Protein AF-A0A849YB50-F1 (afdb_monomer_lite)

Secondary structure (DSSP, 8-state):
--S-HHHHHHHHHHHHHHH--HHHHHHHHHHHTT----SSSTTHHHHHHHHHHHHHHHHH-HHHHHTT---HHHHHHHHHHHH-HHHHHHHHHHHHHHHHSSTTSSHHHHHHHHHHHHTT--PPPHHHHIIIIIIIIIHHHHHHHHHHHTTT-

pLDDT: mean 87.67, std 9.57, range [41.81, 96.5]

Sequence (153 aa):
MLDNAPTYLSFLSAQFGLFVTPKIVEGVRHLAAGGAFALTGPDAGHAAEILRTWRGIQIWHPDALGRGEVSLGIIQVCHLLKNHPTYVAGISIAAVFFGASTYIGNGPNFMVRSIAQQWGVRMPGFLGYIFRFSLPFLLPLFLAVWWIFFRTE

Radius of gyration: 21.29 Å; chains: 1; bounding box: 54×38×55 Å

Structure (mmCIF, N/CA/C/O backbone):
data_AF-A0A849YB50-F1
#
_entry.id   AF-A0A849YB50-F1
#
loop_
_atom_site.group_PDB
_atom_site.id
_atom_site.type_symbol
_atom_site.label_atom_id
_atom_site.label_alt_id
_atom_site.label_comp_id
_atom_site.label_asym_id
_atom_site.label_entity_id
_atom_site.label_seq_id
_atom_site.pdbx_PDB_ins_code
_atom_site.Cartn_x
_atom_site.Cartn_y
_atom_site.Cartn_z
_atom_site.occupancy
_atom_site.B_iso_or_equiv
_atom_site.auth_seq_id
_atom_site.auth_comp_id
_atom_site.auth_asym_id
_atom_site.auth_atom_id
_atom_site.pdbx_PDB_model_num
ATOM 1 N N . MET A 1 1 ? -16.830 5.292 0.273 1.00 41.81 1 MET A N 1
ATOM 2 C CA . MET A 1 1 ? -15.409 4.938 0.079 1.00 41.81 1 MET A CA 1
ATOM 3 C C . MET A 1 1 ? -14.818 4.651 1.450 1.00 41.81 1 MET A C 1
ATOM 5 O O . MET A 1 1 ? -14.972 5.481 2.335 1.00 41.81 1 MET A O 1
ATOM 9 N N . LEU A 1 2 ? -14.268 3.453 1.663 1.00 48.56 2 LEU A N 1
ATOM 10 C CA . LEU A 1 2 ? -13.539 3.091 2.886 1.00 48.56 2 LEU A CA 1
ATOM 11 C C . LEU A 1 2 ? -12.271 3.951 2.942 1.00 48.56 2 LEU A C 1
ATOM 13 O O . LEU A 1 2 ? -11.363 3.747 2.141 1.00 48.56 2 LEU A O 1
ATOM 17 N N . ASP A 1 3 ? -12.234 4.954 3.813 1.00 64.50 3 ASP A N 1
ATOM 18 C CA . ASP A 1 3 ? -11.163 5.957 3.830 1.00 64.50 3 ASP A CA 1
ATOM 19 C C . ASP A 1 3 ? -9.916 5.460 4.585 1.00 64.50 3 ASP A C 1
ATOM 21 O O . ASP A 1 3 ? -9.497 6.027 5.589 1.00 64.50 3 ASP A O 1
ATOM 25 N N . ASN A 1 4 ? -9.356 4.340 4.119 1.00 69.38 4 ASN A N 1
ATOM 26 C CA . ASN A 1 4 ? -8.047 3.822 4.540 1.00 69.38 4 ASN A CA 1
ATOM 27 C C . ASN A 1 4 ? -6.948 4.237 3.533 1.00 69.38 4 ASN A C 1
ATOM 29 O O . ASN A 1 4 ? -5.784 3.847 3.658 1.00 69.38 4 ASN A O 1
ATOM 33 N N . ALA A 1 5 ? -7.326 5.004 2.501 1.00 72.69 5 ALA A N 1
ATOM 34 C CA . ALA A 1 5 ? -6.455 5.425 1.410 1.00 72.69 5 ALA A CA 1
ATOM 35 C C . ALA A 1 5 ? -5.215 6.205 1.884 1.00 72.69 5 ALA A C 1
ATOM 37 O O . ALA A 1 5 ? -4.135 5.921 1.363 1.00 72.69 5 ALA A O 1
ATOM 38 N N . PRO A 1 6 ? -5.287 7.107 2.887 1.00 79.88 6 PRO A N 1
ATOM 39 C CA . PRO A 1 6 ? -4.103 7.837 3.339 1.00 79.88 6 PRO A CA 1
ATOM 40 C C . PRO A 1 6 ? -3.001 6.914 3.872 1.00 79.88 6 PRO A C 1
ATOM 42 O O . PRO A 1 6 ? -1.830 7.070 3.521 1.00 79.88 6 PRO A O 1
ATOM 45 N N . THR A 1 7 ? -3.364 5.908 4.672 1.00 81.25 7 THR A N 1
ATOM 46 C CA . THR A 1 7 ? -2.416 4.923 5.210 1.00 81.25 7 THR A CA 1
ATOM 47 C C . THR A 1 7 ? -1.818 4.066 4.099 1.00 81.25 7 THR A C 1
ATOM 49 O O . THR A 1 7 ? -0.599 3.916 4.035 1.00 81.25 7 THR A O 1
ATOM 52 N N . TYR A 1 8 ? -2.656 3.559 3.189 1.00 87.62 8 TYR A N 1
ATOM 53 C CA . TYR A 1 8 ? -2.203 2.773 2.041 1.00 87.62 8 TYR A CA 1
ATOM 54 C C . TYR A 1 8 ? -1.198 3.551 1.179 1.00 87.62 8 TYR A C 1
ATOM 56 O O . TYR A 1 8 ? -0.104 3.062 0.908 1.00 87.62 8 TYR A O 1
ATOM 64 N N . LEU A 1 9 ? -1.538 4.788 0.802 1.00 89.19 9 LEU A N 1
ATOM 65 C CA . LEU A 1 9 ? -0.698 5.638 -0.042 1.00 89.19 9 LEU A CA 1
ATOM 66 C C . LEU A 1 9 ? 0.612 6.031 0.645 1.00 89.19 9 LEU A C 1
ATOM 68 O O . LEU A 1 9 ? 1.641 6.111 -0.022 1.00 89.19 9 LEU A O 1
ATOM 72 N N . SER A 1 10 ? 0.599 6.226 1.966 1.00 88.81 10 SER A N 1
ATOM 73 C CA . SER A 1 10 ? 1.809 6.555 2.730 1.00 88.81 10 SER A CA 1
ATOM 74 C C . SER A 1 10 ? 2.819 5.407 2.690 1.00 88.81 10 SER A C 1
ATOM 76 O O . SER A 1 10 ? 3.987 5.614 2.364 1.00 88.81 10 SER A O 1
ATOM 78 N N . PHE A 1 11 ? 2.366 4.178 2.955 1.00 90.81 11 PHE A N 1
ATOM 79 C CA . PHE A 1 11 ? 3.234 3.004 2.879 1.00 90.81 11 PHE A CA 1
ATOM 80 C C . PHE A 1 11 ? 3.632 2.666 1.442 1.00 90.81 11 PHE A C 1
ATOM 82 O O . PHE A 1 11 ? 4.781 2.305 1.205 1.00 90.81 11 PHE A O 1
ATOM 89 N N . LEU A 1 12 ? 2.728 2.827 0.474 1.00 93.50 12 LEU A N 1
ATOM 90 C CA . LEU A 1 12 ? 3.044 2.628 -0.938 1.00 93.50 12 LEU A CA 1
ATOM 91 C C . LEU A 1 12 ? 4.124 3.611 -1.419 1.00 93.50 12 LEU A C 1
ATOM 93 O O . LEU A 1 12 ? 5.077 3.199 -2.072 1.00 93.50 12 LEU A O 1
ATOM 97 N N . SER A 1 13 ? 4.023 4.887 -1.035 1.00 92.75 13 SER A N 1
ATOM 98 C CA . SER A 1 13 ? 5.036 5.910 -1.327 1.00 92.75 13 SER A CA 1
ATOM 99 C C . SER A 1 13 ? 6.395 5.565 -0.710 1.00 92.75 13 SER A C 1
ATOM 101 O O . SER A 1 13 ? 7.426 5.671 -1.375 1.00 92.75 13 SER A O 1
ATOM 103 N N . ALA A 1 14 ? 6.405 5.056 0.527 1.00 93.94 14 ALA A N 1
ATOM 104 C CA . ALA A 1 14 ? 7.629 4.570 1.158 1.00 93.94 14 ALA A CA 1
ATOM 105 C C . ALA A 1 14 ? 8.263 3.406 0.372 1.00 93.94 14 ALA A C 1
ATOM 107 O O . ALA A 1 14 ? 9.477 3.392 0.177 1.00 93.94 14 ALA A O 1
ATOM 108 N N . GLN A 1 15 ? 7.456 2.470 -0.145 1.00 94.00 15 GLN A N 1
ATOM 109 C CA . GLN A 1 15 ? 7.966 1.385 -0.993 1.00 94.00 15 GLN A CA 1
ATOM 110 C C . GLN A 1 15 ? 8.496 1.878 -2.336 1.00 94.00 15 GLN A C 1
ATOM 112 O O . GLN A 1 15 ? 9.495 1.351 -2.822 1.00 94.00 15 GLN A O 1
ATOM 117 N N . PHE A 1 16 ? 7.877 2.903 -2.928 1.00 95.00 16 PHE A N 1
ATOM 118 C CA . PHE A 1 16 ? 8.435 3.533 -4.122 1.00 95.00 16 PHE A CA 1
ATOM 119 C C . PHE A 1 16 ? 9.829 4.097 -3.848 1.00 95.00 16 PHE A C 1
ATOM 121 O O . PHE A 1 16 ? 10.735 3.850 -4.636 1.00 95.00 16 PHE A O 1
ATOM 128 N N . GLY A 1 17 ? 10.025 4.789 -2.722 1.00 92.44 17 GLY A N 1
ATOM 129 C CA . GLY A 1 17 ? 11.337 5.315 -2.339 1.00 92.44 17 GLY A CA 1
ATOM 130 C C . GLY A 1 17 ? 12.387 4.236 -2.052 1.00 92.44 17 GLY A C 1
ATOM 131 O O . GLY A 1 17 ? 13.571 4.474 -2.272 1.00 92.44 17 GLY A O 1
ATOM 132 N N . LEU A 1 18 ? 11.965 3.058 -1.582 1.00 93.06 18 LEU A N 1
ATOM 133 C CA . LEU A 1 18 ? 12.869 1.964 -1.226 1.00 93.06 18 LEU A CA 1
ATOM 134 C C . LEU A 1 18 ? 13.297 1.120 -2.433 1.00 93.06 18 LEU A C 1
ATOM 136 O O . LEU A 1 18 ? 14.468 0.769 -2.548 1.00 93.06 18 LEU A O 1
ATOM 140 N N . PHE A 1 19 ? 12.354 0.783 -3.315 1.00 93.31 19 PHE A N 1
ATOM 141 C CA . PHE A 1 19 ? 12.580 -0.198 -4.380 1.00 93.31 19 PHE A CA 1
ATOM 142 C C . PHE A 1 19 ? 12.695 0.419 -5.776 1.00 93.31 19 PHE A C 1
ATOM 144 O O . PHE A 1 19 ? 13.340 -0.153 -6.648 1.00 93.31 19 PHE A O 1
ATOM 151 N N . VAL A 1 20 ? 12.129 1.605 -6.015 1.00 93.69 20 VAL A N 1
ATOM 152 C CA . VAL A 1 20 ? 12.149 2.226 -7.346 1.00 93.69 20 VAL A CA 1
ATOM 153 C C . VAL A 1 20 ? 13.314 3.207 -7.447 1.00 93.69 20 VAL A C 1
ATOM 155 O O . VAL A 1 20 ? 13.175 4.410 -7.230 1.00 93.69 20 VAL A O 1
ATOM 158 N N . THR A 1 21 ? 14.488 2.684 -7.793 1.00 93.19 21 THR A N 1
ATOM 159 C CA . THR A 1 21 ? 15.701 3.496 -7.964 1.00 93.19 21 THR A CA 1
ATOM 160 C C . THR A 1 21 ? 15.669 4.307 -9.271 1.00 93.19 21 THR A C 1
ATOM 162 O O . THR A 1 21 ? 15.026 3.895 -10.244 1.00 93.19 21 THR A O 1
ATOM 165 N N . PRO A 1 22 ? 16.416 5.427 -9.366 1.00 92.12 22 PRO A N 1
ATOM 166 C CA . PRO A 1 22 ? 16.532 6.193 -10.610 1.00 92.12 22 PRO A CA 1
ATOM 167 C C . PRO A 1 22 ? 16.994 5.348 -11.805 1.00 92.12 22 PRO A C 1
ATOM 169 O O . PRO A 1 22 ? 16.482 5.523 -12.907 1.00 92.12 22 PRO A O 1
ATOM 172 N N . LYS A 1 23 ? 17.885 4.372 -11.570 1.00 90.56 23 LYS A N 1
ATOM 173 C CA . LYS A 1 2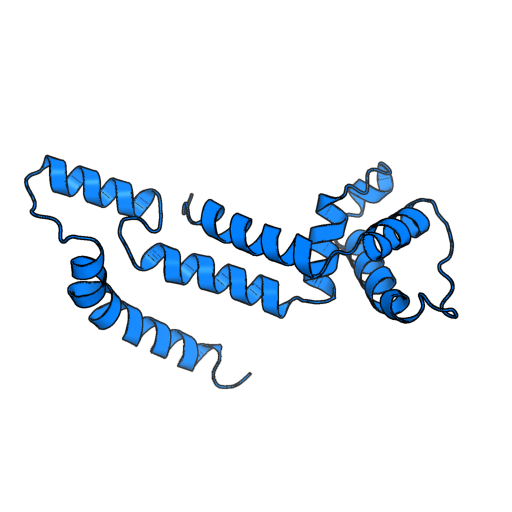3 ? 18.381 3.447 -12.601 1.00 90.56 23 LYS A CA 1
ATOM 174 C C . LYS A 1 23 ? 17.269 2.596 -13.212 1.00 90.56 23 LYS A C 1
ATOM 176 O O . LYS A 1 23 ? 17.236 2.410 -14.425 1.00 90.56 23 LYS A O 1
ATOM 181 N N . ILE A 1 24 ? 16.339 2.101 -12.390 1.00 92.12 24 ILE A N 1
ATOM 182 C CA . ILE A 1 24 ? 15.181 1.339 -12.875 1.00 92.12 24 ILE A CA 1
ATOM 183 C C . ILE A 1 24 ? 14.301 2.230 -13.755 1.00 92.12 24 ILE A C 1
ATOM 185 O O . ILE A 1 24 ? 13.897 1.822 -14.844 1.00 92.12 24 ILE A O 1
ATOM 189 N N . VAL A 1 25 ? 14.025 3.456 -13.302 1.00 94.25 25 VAL A N 1
ATOM 190 C CA . VAL A 1 25 ? 13.185 4.410 -14.040 1.00 94.25 25 VAL A CA 1
ATOM 191 C C . VAL A 1 25 ? 13.809 4.760 -15.387 1.00 94.25 25 VAL A C 1
ATOM 193 O O . VAL A 1 25 ? 13.122 4.729 -16.407 1.00 94.25 25 VAL A O 1
ATOM 196 N N . GLU A 1 26 ? 15.102 5.069 -15.403 1.00 92.19 26 GLU A N 1
ATOM 197 C CA . GLU A 1 26 ? 15.839 5.401 -16.619 1.00 92.19 26 GLU A CA 1
ATOM 198 C C . GLU A 1 26 ? 15.890 4.220 -17.592 1.00 92.19 26 GLU A C 1
ATOM 200 O O . GLU A 1 26 ? 15.568 4.385 -18.768 1.00 92.19 26 GLU A O 1
ATOM 205 N N . GLY A 1 27 ? 16.176 3.010 -17.103 1.00 90.88 27 GLY A N 1
ATOM 206 C CA . GLY A 1 27 ? 16.191 1.804 -17.931 1.00 90.88 27 GLY A CA 1
ATOM 207 C C . GLY A 1 27 ? 14.838 1.506 -18.580 1.00 90.88 27 GLY A C 1
ATOM 208 O O . GLY A 1 27 ? 14.773 1.190 -19.768 1.00 90.88 27 GLY A O 1
ATOM 209 N N . VAL A 1 28 ? 13.738 1.667 -17.839 1.00 93.12 28 VAL A N 1
ATOM 210 C CA . VAL A 1 28 ? 12.384 1.496 -18.390 1.00 93.12 28 VAL A CA 1
ATOM 211 C C . VAL A 1 28 ? 12.051 2.590 -19.407 1.00 93.12 28 VAL A C 1
ATOM 213 O O . VAL A 1 28 ? 11.465 2.293 -20.446 1.00 93.12 28 VAL A O 1
ATOM 216 N N . ARG A 1 29 ? 12.446 3.844 -19.159 1.00 92.12 29 ARG A N 1
ATOM 217 C CA . ARG A 1 29 ? 12.257 4.943 -20.122 1.00 92.12 29 ARG A CA 1
ATOM 218 C C . ARG A 1 29 ? 13.061 4.737 -21.403 1.00 92.12 29 ARG A C 1
ATOM 220 O O . ARG A 1 29 ? 12.556 5.030 -22.481 1.00 92.12 29 ARG A O 1
ATOM 227 N N . HIS A 1 30 ? 14.269 4.195 -21.299 1.00 90.69 30 HIS A N 1
ATOM 228 C CA . HIS A 1 30 ? 15.084 3.854 -22.460 1.00 90.69 30 HIS A CA 1
ATOM 229 C C . HIS A 1 30 ? 14.414 2.774 -23.324 1.00 90.69 30 HIS A C 1
ATOM 231 O O . HIS A 1 30 ? 14.341 2.916 -24.543 1.00 90.69 30 HIS A O 1
ATOM 237 N N . LEU A 1 31 ? 13.842 1.739 -22.696 1.00 90.44 31 LEU A N 1
ATOM 238 C CA . LEU A 1 31 ? 13.033 0.732 -23.395 1.00 90.44 31 LEU A CA 1
ATOM 239 C C . LEU A 1 31 ? 11.777 1.348 -24.035 1.00 90.44 31 LEU A C 1
ATOM 241 O O . LEU A 1 31 ? 11.437 1.010 -25.167 1.00 90.44 31 LEU A O 1
ATOM 245 N N . ALA A 1 32 ? 11.120 2.288 -23.349 1.00 89.38 32 ALA A N 1
ATOM 246 C CA . ALA A 1 32 ? 9.961 3.005 -23.883 1.00 89.38 32 ALA A CA 1
ATOM 247 C C . ALA A 1 32 ? 10.295 3.850 -25.123 1.00 89.38 32 ALA A C 1
ATOM 249 O O . ALA A 1 32 ? 9.460 3.980 -26.012 1.00 89.38 32 ALA A O 1
ATOM 250 N N . ALA A 1 33 ? 11.522 4.369 -25.215 1.00 88.31 33 ALA A N 1
ATOM 251 C CA . ALA A 1 33 ? 12.023 5.092 -26.382 1.00 88.31 33 ALA A CA 1
ATOM 252 C C . ALA A 1 33 ? 12.450 4.173 -27.550 1.00 88.31 33 ALA A C 1
ATOM 254 O O . ALA A 1 33 ? 12.967 4.660 -28.552 1.00 88.31 33 ALA A O 1
ATOM 255 N N . GLY A 1 34 ? 12.259 2.853 -27.435 1.00 84.06 34 GLY A N 1
ATOM 256 C CA . GLY A 1 34 ? 12.669 1.873 -28.447 1.00 84.06 34 GLY A CA 1
ATOM 257 C C . GLY A 1 34 ? 14.134 1.439 -28.346 1.00 84.06 34 GLY A C 1
ATOM 258 O O . GLY A 1 34 ? 14.629 0.736 -29.226 1.00 84.06 34 GLY A O 1
ATOM 259 N N . GLY A 1 35 ? 14.838 1.836 -27.284 1.00 81.19 35 GLY A N 1
ATOM 260 C CA . GLY A 1 35 ? 16.208 1.411 -27.031 1.00 81.19 35 GLY A CA 1
ATOM 261 C C . GLY A 1 35 ? 16.293 -0.047 -26.570 1.00 81.19 35 GLY A C 1
ATOM 262 O O . GLY A 1 35 ? 15.372 -0.579 -25.953 1.00 81.19 35 GLY A O 1
ATOM 263 N N . ALA A 1 36 ? 17.425 -0.702 -26.831 1.00 76.62 36 ALA A N 1
ATOM 264 C CA . ALA A 1 36 ? 17.738 -2.013 -26.263 1.00 76.62 36 ALA A CA 1
ATOM 265 C C . ALA A 1 36 ? 18.426 -1.860 -24.896 1.00 76.62 36 ALA A C 1
ATOM 267 O O . ALA A 1 36 ? 19.147 -0.891 -24.666 1.00 76.62 36 ALA A O 1
ATOM 268 N N . PHE A 1 37 ? 18.231 -2.820 -23.990 1.00 71.19 37 PHE A N 1
ATOM 269 C CA . PHE A 1 37 ? 18.943 -2.862 -22.710 1.00 71.19 37 PHE A CA 1
ATOM 270 C C . PHE A 1 37 ? 20.015 -3.957 -22.745 1.00 71.19 37 PHE A C 1
ATOM 272 O O . PHE A 1 37 ? 19.709 -5.116 -23.033 1.00 71.19 37 PHE A O 1
ATOM 279 N N . ALA A 1 38 ? 21.269 -3.600 -22.463 1.00 66.31 38 ALA A N 1
ATOM 280 C CA . ALA A 1 38 ? 22.369 -4.559 -22.430 1.00 66.31 38 ALA A CA 1
ATOM 281 C C . ALA A 1 38 ? 22.293 -5.423 -21.159 1.00 66.31 38 ALA A C 1
ATOM 283 O O . ALA A 1 38 ? 22.222 -4.913 -20.045 1.00 66.31 38 ALA A O 1
ATOM 284 N N . LEU A 1 39 ? 22.335 -6.748 -21.324 1.00 62.81 39 LEU A N 1
ATOM 285 C CA . LEU A 1 39 ? 22.276 -7.716 -20.217 1.00 62.81 39 LEU A CA 1
ATOM 286 C C . LEU A 1 39 ? 23.620 -7.888 -19.484 1.00 62.81 39 LEU A C 1
ATOM 288 O O . LEU A 1 39 ? 23.709 -8.642 -18.520 1.00 62.81 39 LEU A O 1
ATOM 292 N N . THR A 1 40 ? 24.671 -7.214 -19.949 1.00 59.03 40 THR A N 1
ATOM 293 C CA . THR A 1 40 ? 26.051 -7.375 -19.484 1.00 59.03 40 THR A CA 1
ATOM 294 C C . THR A 1 40 ? 26.652 -6.018 -19.134 1.00 59.03 40 THR A C 1
ATOM 296 O O . THR A 1 40 ? 26.609 -5.103 -19.954 1.00 59.03 40 THR A O 1
ATOM 299 N N . GLY A 1 41 ? 27.227 -5.893 -17.935 1.00 65.19 41 GLY A N 1
ATOM 300 C CA . GLY A 1 41 ? 27.845 -4.661 -17.435 1.00 65.19 41 GLY A CA 1
ATOM 301 C C . GLY A 1 41 ? 27.601 -4.440 -15.935 1.00 65.19 41 GLY A C 1
ATOM 302 O O . GLY A 1 41 ? 26.913 -5.243 -15.304 1.00 65.19 41 GLY A O 1
ATOM 303 N N . PRO A 1 42 ? 28.132 -3.352 -15.348 1.00 64.56 42 PRO A N 1
ATOM 304 C CA . PRO A 1 42 ? 27.947 -3.021 -13.928 1.00 64.56 42 PRO A CA 1
ATOM 305 C C . PRO A 1 42 ? 26.474 -2.810 -13.526 1.00 64.56 42 PRO A C 1
ATOM 307 O O . PRO A 1 42 ? 26.132 -2.940 -12.353 1.00 64.56 42 PRO A O 1
ATOM 310 N N . ASP A 1 43 ? 25.586 -2.554 -14.491 1.00 60.09 43 ASP A N 1
ATOM 311 C CA . ASP A 1 43 ? 24.144 -2.380 -14.277 1.00 60.09 43 ASP A CA 1
ATOM 312 C C . ASP A 1 43 ? 23.315 -3.657 -14.517 1.00 60.09 43 ASP A C 1
ATOM 314 O O . ASP A 1 43 ? 22.091 -3.642 -14.363 1.00 60.09 43 ASP A O 1
ATOM 318 N N . ALA A 1 44 ? 23.965 -4.789 -14.822 1.00 66.81 44 ALA A N 1
ATOM 319 C CA . ALA A 1 44 ? 23.298 -6.070 -15.073 1.00 66.81 44 ALA A CA 1
ATOM 320 C C . ALA A 1 44 ? 22.433 -6.547 -13.890 1.00 66.81 44 ALA A C 1
ATOM 322 O O . ALA A 1 44 ? 21.432 -7.231 -14.103 1.00 66.81 44 ALA A O 1
ATOM 323 N N . GLY A 1 45 ? 22.760 -6.128 -12.660 1.00 76.69 45 GLY A N 1
ATOM 324 C CA . GLY A 1 45 ? 21.979 -6.446 -11.460 1.00 76.69 45 GLY A CA 1
ATOM 325 C C . GLY A 1 45 ? 20.517 -5.984 -11.522 1.00 76.69 45 GLY A C 1
ATOM 326 O O . GLY A 1 45 ? 19.650 -6.669 -10.995 1.00 76.69 45 GLY A O 1
ATOM 327 N N . HIS A 1 46 ? 20.220 -4.890 -12.235 1.00 85.62 46 HIS A N 1
ATOM 328 C CA . HIS A 1 46 ? 18.854 -4.358 -12.373 1.00 85.62 46 HIS A CA 1
ATOM 329 C C . HIS A 1 46 ? 18.171 -4.777 -13.685 1.00 85.62 46 HIS A C 1
ATOM 331 O O . HIS A 1 46 ? 16.977 -4.535 -13.868 1.00 85.62 46 HIS A O 1
ATOM 337 N N . ALA A 1 47 ? 18.899 -5.422 -14.606 1.00 86.50 47 ALA A N 1
ATOM 338 C CA . ALA A 1 47 ? 18.410 -5.763 -15.944 1.00 86.50 47 ALA A CA 1
ATOM 339 C C . ALA A 1 47 ? 17.125 -6.599 -15.896 1.00 86.50 47 ALA A C 1
ATOM 341 O O . ALA A 1 47 ? 16.143 -6.311 -16.584 1.00 86.50 47 ALA A O 1
ATOM 342 N N . ALA A 1 48 ? 17.118 -7.628 -15.045 1.00 89.31 48 ALA A N 1
ATOM 343 C CA . ALA A 1 48 ? 15.978 -8.521 -14.894 1.00 89.31 48 ALA A CA 1
ATOM 344 C C . ALA A 1 48 ? 14.737 -7.778 -14.373 1.00 89.31 48 ALA A C 1
ATOM 346 O O . ALA A 1 48 ? 13.633 -7.989 -14.878 1.00 89.31 48 ALA A O 1
ATOM 347 N N . GLU A 1 49 ? 14.913 -6.887 -13.399 1.00 92.00 49 GLU A N 1
ATOM 348 C CA . GLU A 1 49 ? 13.825 -6.113 -12.801 1.00 92.00 49 GLU A CA 1
ATOM 349 C C . GLU A 1 49 ? 13.242 -5.088 -13.774 1.00 92.00 49 GLU A C 1
ATOM 351 O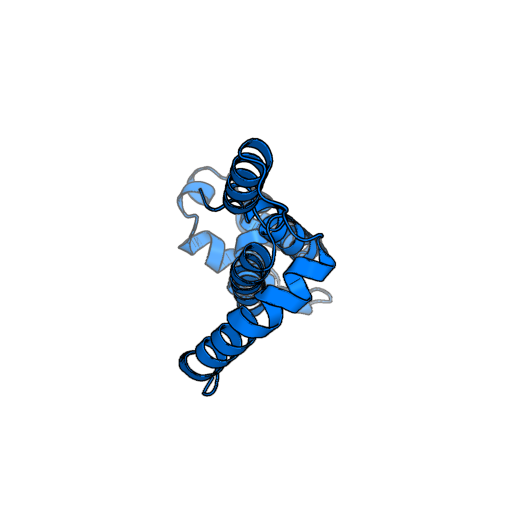 O . GLU A 1 49 ? 12.018 -4.954 -13.874 1.00 92.00 49 GLU A O 1
ATOM 356 N N . ILE A 1 50 ? 14.103 -4.405 -14.533 1.00 93.31 50 ILE A N 1
ATOM 357 C CA . ILE A 1 50 ? 13.716 -3.459 -15.586 1.00 93.31 50 ILE A CA 1
ATOM 358 C C . ILE A 1 50 ? 12.882 -4.179 -16.648 1.00 93.31 50 ILE A C 1
ATOM 360 O O . ILE A 1 50 ? 11.785 -3.730 -16.978 1.00 93.31 50 ILE A O 1
ATOM 364 N N . LEU A 1 51 ? 13.338 -5.338 -17.128 1.00 92.75 51 LEU A N 1
ATOM 365 C CA . LEU A 1 51 ? 12.622 -6.115 -18.144 1.00 92.75 51 LEU A CA 1
ATOM 366 C C . LEU A 1 51 ? 11.279 -6.651 -17.638 1.00 92.75 51 LEU A C 1
ATOM 368 O O . LEU A 1 51 ? 10.289 -6.634 -18.373 1.00 92.75 51 LEU A O 1
ATOM 372 N N . ARG A 1 52 ? 11.208 -7.110 -16.382 1.00 94.56 52 ARG A N 1
ATOM 373 C CA . ARG A 1 52 ? 9.939 -7.526 -15.760 1.00 94.56 52 ARG A CA 1
ATOM 374 C C . ARG A 1 52 ? 8.969 -6.355 -15.639 1.00 94.56 52 ARG A C 1
ATOM 376 O O . ARG A 1 52 ? 7.797 -6.512 -15.978 1.00 94.56 52 ARG A O 1
ATOM 383 N N . THR A 1 53 ? 9.463 -5.194 -15.210 1.00 95.62 53 THR A N 1
ATOM 384 C CA . THR A 1 53 ? 8.683 -3.950 -15.112 1.00 95.62 53 THR A CA 1
ATOM 385 C C . THR A 1 53 ? 8.139 -3.554 -16.480 1.00 95.62 53 THR A C 1
ATOM 387 O O . THR A 1 53 ? 6.939 -3.341 -16.625 1.00 95.62 53 THR A O 1
ATOM 390 N N . TRP A 1 54 ? 9.000 -3.547 -17.498 1.00 95.00 54 TRP A N 1
ATOM 391 C CA . TRP A 1 54 ? 8.643 -3.241 -18.880 1.00 95.00 54 TRP A CA 1
ATOM 392 C C . TRP A 1 54 ? 7.556 -4.172 -19.423 1.00 95.00 54 TRP A C 1
ATOM 394 O O . TRP A 1 54 ? 6.536 -3.701 -19.922 1.00 95.00 54 TRP A O 1
ATOM 404 N N . ARG A 1 55 ? 7.699 -5.491 -19.229 1.00 94.38 55 ARG A N 1
ATOM 405 C CA . ARG A 1 55 ? 6.641 -6.458 -19.570 1.00 94.38 55 ARG A CA 1
ATOM 406 C C . ARG A 1 55 ? 5.335 -6.165 -18.831 1.00 94.38 55 ARG A C 1
ATOM 408 O O . ARG A 1 55 ? 4.266 -6.324 -19.403 1.00 94.38 55 ARG A O 1
ATOM 415 N N . GLY A 1 56 ? 5.400 -5.745 -17.567 1.00 95.25 56 GLY A N 1
ATOM 416 C CA . GLY A 1 56 ? 4.220 -5.318 -16.810 1.00 95.25 56 GLY A CA 1
ATOM 417 C C . GLY A 1 56 ? 3.495 -4.146 -17.461 1.00 95.25 56 GLY A C 1
ATOM 418 O O . GLY A 1 56 ? 2.284 -4.220 -17.641 1.00 95.25 56 GLY A O 1
ATOM 419 N N . ILE A 1 57 ? 4.235 -3.125 -17.890 1.00 96.00 57 ILE A N 1
ATOM 420 C CA . ILE A 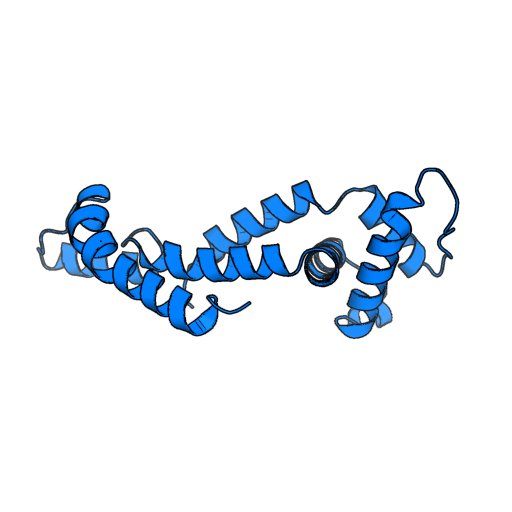1 57 ? 3.678 -1.957 -18.586 1.00 96.00 57 ILE A CA 1
ATOM 421 C C . ILE A 1 57 ? 3.028 -2.374 -19.909 1.00 96.00 57 ILE A C 1
ATOM 423 O O . ILE A 1 57 ? 1.914 -1.951 -20.194 1.00 96.00 57 ILE A O 1
ATOM 427 N N . GLN A 1 58 ? 3.671 -3.255 -20.680 1.00 94.38 58 GLN A N 1
ATOM 428 C CA . GLN A 1 58 ? 3.115 -3.773 -21.936 1.00 94.38 58 GLN A CA 1
ATOM 429 C C . GLN A 1 58 ? 1.794 -4.524 -21.746 1.00 94.38 58 GLN A C 1
ATOM 431 O O . GLN A 1 58 ? 0.906 -4.422 -22.588 1.00 94.38 58 GLN A O 1
ATOM 436 N N . ILE A 1 59 ? 1.661 -5.265 -20.645 1.00 94.81 59 ILE A N 1
ATOM 437 C CA . ILE A 1 59 ? 0.464 -6.062 -20.360 1.00 94.81 59 ILE A CA 1
ATOM 438 C C . ILE A 1 59 ? -0.655 -5.195 -19.770 1.00 94.81 59 ILE A C 1
ATOM 440 O O . ILE A 1 59 ? -1.810 -5.345 -20.156 1.00 94.81 59 ILE A O 1
ATOM 444 N N . TRP A 1 60 ? -0.340 -4.320 -18.812 1.00 95.81 60 TRP A N 1
ATOM 445 C CA . TRP A 1 60 ? -1.348 -3.611 -18.013 1.00 95.81 60 TRP A CA 1
ATOM 446 C C . TRP A 1 60 ? -1.635 -2.184 -18.481 1.00 95.81 60 TRP A C 1
ATOM 448 O O . TRP A 1 60 ? -2.682 -1.638 -18.145 1.00 95.81 60 TRP A O 1
ATOM 458 N N . HIS A 1 61 ? -0.735 -1.578 -19.256 1.00 95.19 61 HIS A N 1
ATOM 459 C CA . HIS A 1 61 ? -0.872 -0.208 -19.750 1.00 95.19 61 HIS A CA 1
ATOM 460 C C . HIS A 1 61 ? -0.570 -0.082 -21.258 1.00 95.19 61 HIS A C 1
ATOM 462 O O . HIS A 1 61 ? 0.222 0.783 -21.650 1.00 95.19 61 HIS A O 1
ATOM 468 N N . PRO A 1 62 ? -1.212 -0.884 -22.133 1.00 93.00 62 PRO A N 1
ATOM 469 C CA . PRO A 1 62 ? -1.002 -0.788 -23.580 1.00 93.00 62 PRO A CA 1
ATOM 470 C C . PRO A 1 62 ? -1.385 0.594 -24.137 1.00 93.00 62 PRO A C 1
ATOM 472 O O . PRO A 1 62 ? -0.684 1.128 -24.993 1.00 93.00 62 PRO A O 1
ATOM 475 N N . ASP A 1 63 ? -2.425 1.233 -23.593 1.00 92.25 63 ASP A N 1
ATOM 476 C CA . ASP A 1 63 ? -2.866 2.568 -24.024 1.00 92.25 63 ASP A CA 1
ATOM 477 C C . ASP A 1 63 ? -1.853 3.670 -23.686 1.00 92.25 63 ASP A C 1
ATOM 479 O O . ASP A 1 63 ? -1.720 4.660 -24.406 1.00 92.25 63 ASP A O 1
ATOM 483 N N . ALA A 1 64 ? -1.125 3.519 -22.574 1.00 89.44 64 ALA A N 1
ATOM 484 C CA . ALA A 1 64 ? -0.065 4.455 -22.207 1.00 89.44 64 ALA A CA 1
ATOM 485 C C . ALA A 1 64 ? 1.110 4.358 -23.187 1.00 89.44 64 ALA A C 1
ATOM 487 O O . ALA A 1 64 ? 1.683 5.379 -23.559 1.00 89.44 64 ALA A O 1
ATOM 488 N N . LEU A 1 65 ? 1.419 3.147 -23.663 1.00 87.31 65 LEU A N 1
ATOM 489 C CA . LEU A 1 65 ? 2.427 2.929 -24.700 1.00 87.31 65 LEU A CA 1
ATOM 490 C C . LEU A 1 65 ? 1.985 3.498 -26.049 1.00 87.31 65 LEU A C 1
ATOM 492 O O . LEU A 1 65 ? 2.772 4.182 -26.694 1.00 87.31 65 LEU A O 1
ATOM 496 N N . GLY A 1 66 ? 0.723 3.288 -26.441 1.00 84.38 66 GLY A N 1
ATOM 497 C CA . GLY A 1 66 ? 0.172 3.835 -27.686 1.00 84.38 66 GLY A CA 1
ATOM 498 C C . GLY A 1 66 ? 0.199 5.367 -27.751 1.00 84.38 66 GLY A C 1
ATOM 499 O O . GLY A 1 66 ? 0.312 5.935 -28.833 1.00 84.38 66 GLY A O 1
ATOM 500 N N . ARG A 1 67 ? 0.152 6.036 -26.592 1.00 87.88 67 ARG A N 1
ATOM 501 C CA . ARG A 1 67 ? 0.268 7.499 -26.464 1.00 87.88 67 ARG A CA 1
ATOM 502 C C . ARG A 1 67 ? 1.692 7.995 -26.192 1.00 87.88 67 ARG A C 1
ATOM 504 O O . ARG A 1 67 ? 1.910 9.199 -26.174 1.00 87.88 67 ARG A O 1
ATOM 511 N N . GLY A 1 68 ? 2.652 7.097 -25.962 1.00 83.56 68 GLY A N 1
ATOM 512 C CA . GLY A 1 68 ? 4.016 7.460 -25.557 1.00 83.56 68 GLY A CA 1
ATOM 513 C C . GLY A 1 68 ? 4.126 8.040 -24.136 1.00 83.56 68 GLY A C 1
ATOM 514 O O . GLY A 1 68 ? 5.141 8.639 -23.790 1.00 83.56 68 GLY A O 1
ATOM 515 N N . GLU A 1 69 ? 3.112 7.859 -23.288 1.00 85.81 69 GLU A N 1
ATOM 516 C CA . GLU A 1 69 ? 3.004 8.472 -21.957 1.00 85.81 69 GLU A CA 1
ATOM 517 C C . GLU A 1 69 ? 3.339 7.478 -20.832 1.00 85.81 69 GLU A C 1
ATOM 519 O O . GLU A 1 69 ? 2.518 7.156 -19.969 1.00 85.81 69 GLU A O 1
ATOM 524 N N . VAL A 1 70 ? 4.578 6.982 -20.803 1.00 90.81 70 VAL A N 1
ATOM 525 C CA . VAL A 1 70 ? 5.055 6.134 -19.696 1.00 90.81 70 VAL A CA 1
ATOM 526 C C . VAL A 1 70 ? 5.459 7.010 -18.505 1.00 90.81 70 VAL A C 1
ATOM 528 O O . VAL A 1 70 ? 6.619 7.392 -18.331 1.00 90.81 70 VAL A O 1
ATOM 531 N N . SER A 1 71 ? 4.471 7.365 -17.682 1.00 94.00 71 SER A N 1
ATOM 532 C CA . SER A 1 71 ? 4.665 8.221 -16.507 1.00 94.00 71 SER A CA 1
ATOM 533 C C . SER A 1 71 ? 5.450 7.528 -15.384 1.00 94.00 71 SER A C 1
ATOM 535 O O . SER A 1 71 ? 5.502 6.300 -15.290 1.00 94.00 71 SER A O 1
ATOM 537 N N . LEU A 1 72 ? 6.033 8.321 -14.475 1.00 94.56 72 LEU A N 1
ATOM 538 C CA . LEU A 1 72 ? 6.752 7.796 -13.306 1.00 94.56 72 LEU A CA 1
ATOM 539 C C . LEU A 1 72 ? 5.861 6.890 -12.440 1.00 94.56 72 LEU A C 1
ATOM 541 O O . LEU A 1 72 ? 6.313 5.830 -12.016 1.00 94.56 72 LEU A O 1
ATOM 545 N N . GLY A 1 73 ? 4.599 7.273 -12.229 1.00 94.69 73 GLY A N 1
ATOM 546 C CA . GLY A 1 73 ? 3.656 6.488 -11.430 1.00 94.69 73 GLY A CA 1
ATOM 547 C C . GLY A 1 73 ? 3.373 5.111 -12.034 1.00 94.69 73 GLY A C 1
ATOM 548 O O . GLY A 1 73 ? 3.332 4.122 -11.308 1.00 94.69 73 GLY A O 1
ATOM 549 N N . ILE A 1 74 ? 3.260 5.021 -13.365 1.00 95.31 74 ILE A N 1
ATOM 550 C CA . ILE A 1 74 ? 3.080 3.739 -14.066 1.00 95.31 74 ILE A CA 1
ATOM 551 C C . ILE A 1 74 ? 4.297 2.836 -13.849 1.00 95.31 74 ILE A C 1
ATOM 553 O O . ILE A 1 74 ? 4.139 1.662 -13.512 1.00 95.31 74 ILE A O 1
ATOM 557 N N . ILE A 1 75 ? 5.507 3.385 -13.994 1.00 96.25 75 ILE A N 1
ATOM 558 C CA . ILE A 1 75 ? 6.754 2.640 -13.777 1.00 96.25 75 ILE A CA 1
ATOM 559 C C . ILE A 1 75 ? 6.829 2.142 -12.332 1.00 96.25 75 ILE A C 1
ATOM 561 O O . ILE A 1 75 ? 7.070 0.959 -12.108 1.00 96.25 75 ILE A O 1
ATOM 565 N N . GLN A 1 76 ? 6.582 3.024 -11.363 1.00 96.38 76 GLN A N 1
ATOM 566 C CA . GLN A 1 76 ? 6.623 2.720 -9.934 1.00 96.38 76 GLN A CA 1
ATOM 567 C C . GLN A 1 76 ? 5.662 1.587 -9.553 1.00 96.38 76 GLN A C 1
ATOM 569 O O . GLN A 1 76 ? 6.065 0.611 -8.916 1.00 96.38 76 GLN A O 1
ATOM 574 N N . VAL A 1 77 ? 4.402 1.682 -9.986 1.00 95.12 77 VAL A N 1
ATOM 575 C CA . VAL A 1 77 ? 3.376 0.669 -9.705 1.00 95.12 77 VAL A CA 1
ATOM 576 C C . VAL A 1 77 ? 3.710 -0.654 -10.391 1.00 95.12 77 VAL A C 1
ATOM 578 O O . VAL A 1 77 ? 3.702 -1.698 -9.738 1.00 95.12 77 VAL A O 1
ATOM 581 N N . CYS A 1 78 ? 4.058 -0.635 -11.681 1.00 96.50 78 CYS A N 1
ATOM 582 C CA . CYS A 1 78 ? 4.404 -1.856 -12.411 1.00 96.50 78 CYS A CA 1
ATOM 583 C C . CYS A 1 78 ? 5.643 -2.542 -11.832 1.00 96.50 78 CYS A C 1
ATOM 585 O O . CYS A 1 78 ? 5.684 -3.771 -11.767 1.00 96.50 78 CYS A O 1
ATOM 587 N N . HIS A 1 79 ? 6.634 -1.762 -11.397 1.00 96.50 79 HIS A N 1
ATOM 588 C CA . HIS A 1 79 ? 7.854 -2.288 -10.807 1.00 96.50 79 HIS A CA 1
ATOM 589 C C . HIS A 1 79 ? 7.556 -3.031 -9.504 1.00 96.50 79 HIS A C 1
ATOM 591 O O . HIS A 1 79 ? 7.938 -4.196 -9.373 1.00 96.50 79 HIS A O 1
ATOM 597 N N . LEU A 1 80 ? 6.813 -2.404 -8.582 1.00 96.12 80 LEU A N 1
ATOM 598 C CA . LEU A 1 80 ? 6.423 -3.054 -7.331 1.00 96.12 80 LEU A CA 1
ATOM 599 C C . LEU A 1 80 ? 5.563 -4.296 -7.577 1.00 96.12 80 LEU A C 1
ATOM 601 O O . LEU A 1 80 ? 5.822 -5.337 -6.988 1.00 96.12 80 LEU A O 1
ATOM 605 N N . LEU A 1 81 ? 4.582 -4.233 -8.477 1.00 95.88 81 LEU A N 1
ATOM 606 C CA . LEU A 1 81 ? 3.708 -5.377 -8.752 1.00 95.88 81 LEU A CA 1
ATOM 607 C C . LEU A 1 81 ? 4.447 -6.564 -9.388 1.00 95.88 81 LEU A C 1
ATOM 609 O O . LEU A 1 81 ? 4.087 -7.712 -9.134 1.00 95.88 81 LEU A O 1
ATOM 613 N N . LYS A 1 82 ? 5.460 -6.319 -10.229 1.00 95.81 82 LYS A N 1
ATOM 614 C CA . LYS A 1 82 ? 6.202 -7.388 -10.918 1.00 95.81 82 LYS A CA 1
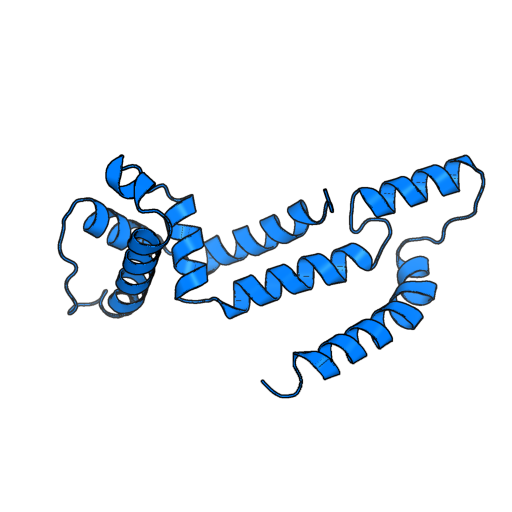ATOM 615 C C . LYS A 1 82 ? 7.367 -7.950 -10.114 1.00 95.81 82 LYS A C 1
ATOM 617 O O . LYS A 1 82 ? 7.665 -9.132 -10.271 1.00 95.81 82 LYS A O 1
ATOM 622 N N . ASN A 1 83 ? 8.030 -7.132 -9.301 1.00 95.06 83 ASN A N 1
ATOM 623 C CA . ASN A 1 83 ? 9.239 -7.538 -8.578 1.00 95.06 83 ASN A CA 1
ATOM 624 C C . ASN A 1 83 ? 9.003 -7.735 -7.075 1.00 95.06 83 ASN A C 1
ATOM 626 O O . ASN A 1 83 ? 9.685 -8.546 -6.456 1.00 95.06 83 ASN A O 1
ATOM 630 N N . HIS A 1 84 ? 8.001 -7.062 -6.504 1.00 95.12 84 HIS A N 1
ATOM 631 C CA . HIS A 1 84 ? 7.720 -7.037 -5.066 1.00 95.12 84 HIS A CA 1
ATOM 632 C C . HIS A 1 84 ? 6.217 -7.217 -4.738 1.00 95.12 84 HIS A C 1
ATOM 634 O O . HIS A 1 84 ? 5.672 -6.467 -3.919 1.00 95.12 84 HIS A O 1
ATOM 640 N N . PRO A 1 85 ? 5.511 -8.207 -5.331 1.00 94.00 85 PRO A N 1
ATOM 641 C CA . PRO A 1 85 ? 4.058 -8.344 -5.175 1.00 94.00 85 PRO A CA 1
ATOM 642 C C . PRO A 1 85 ? 3.622 -8.569 -3.720 1.00 94.00 85 PRO A C 1
ATOM 644 O O . PRO A 1 85 ? 2.565 -8.094 -3.304 1.00 94.00 85 PRO A O 1
ATOM 647 N N . THR A 1 86 ? 4.455 -9.241 -2.922 1.00 92.56 86 THR A N 1
ATOM 648 C CA . THR A 1 86 ? 4.199 -9.518 -1.502 1.00 92.56 86 THR A CA 1
ATOM 649 C C . THR A 1 86 ? 4.116 -8.246 -0.662 1.00 92.56 86 THR A C 1
ATOM 651 O O . THR A 1 86 ? 3.288 -8.169 0.242 1.00 92.56 86 THR A O 1
ATOM 654 N N . TYR A 1 87 ? 4.902 -7.215 -0.982 1.00 92.81 87 TYR A N 1
ATOM 655 C CA . TYR A 1 87 ? 4.852 -5.932 -0.280 1.00 92.81 87 TYR A CA 1
ATOM 656 C C . TYR A 1 87 ? 3.560 -5.176 -0.582 1.00 92.81 87 TYR A C 1
ATOM 658 O O . TYR A 1 87 ? 2.944 -4.626 0.328 1.00 92.81 87 TYR A O 1
ATOM 666 N N . VAL A 1 88 ? 3.104 -5.192 -1.839 1.00 92.62 88 VAL A N 1
ATOM 667 C CA . VAL A 1 88 ? 1.830 -4.565 -2.225 1.00 92.62 88 VAL A CA 1
ATOM 668 C C . VAL A 1 88 ? 0.656 -5.271 -1.544 1.00 92.62 88 VAL A C 1
ATOM 670 O O . VAL A 1 88 ? -0.218 -4.609 -0.981 1.00 92.62 88 VAL A O 1
ATOM 673 N N . ALA A 1 89 ? 0.660 -6.607 -1.523 1.00 91.50 89 ALA A N 1
ATOM 674 C CA . ALA A 1 89 ? -0.335 -7.390 -0.795 1.00 91.50 89 ALA A CA 1
ATOM 675 C C . ALA A 1 89 ? -0.301 -7.085 0.713 1.00 91.50 89 ALA A C 1
ATOM 677 O O . ALA A 1 89 ? -1.340 -6.798 1.307 1.00 91.50 89 ALA A O 1
ATOM 678 N N . GLY A 1 90 ? 0.890 -7.055 1.317 1.00 90.44 90 GLY A N 1
ATOM 679 C CA . GLY A 1 90 ? 1.077 -6.737 2.732 1.00 90.44 90 GLY A CA 1
ATOM 680 C C . GLY A 1 90 ? 0.544 -5.354 3.107 1.00 90.44 90 GLY A C 1
ATOM 681 O O . GLY A 1 90 ? -0.192 -5.225 4.082 1.00 90.44 90 GLY A O 1
ATOM 682 N N . ILE A 1 91 ? 0.835 -4.328 2.302 1.00 91.25 91 ILE A N 1
ATOM 683 C CA . ILE A 1 91 ? 0.320 -2.966 2.516 1.00 91.25 91 ILE A CA 1
ATOM 684 C C . ILE A 1 91 ? -1.197 -2.919 2.348 1.00 91.25 91 ILE A C 1
ATOM 686 O O . ILE A 1 91 ? -1.874 -2.263 3.137 1.00 91.25 91 ILE A O 1
ATOM 690 N N . SER A 1 92 ? -1.740 -3.635 1.360 1.00 88.94 92 SER A N 1
ATOM 691 C CA . SER A 1 92 ? -3.187 -3.718 1.133 1.00 88.94 92 SER A CA 1
ATOM 692 C C . SER A 1 92 ? -3.906 -4.307 2.348 1.00 88.94 92 SER A C 1
ATOM 694 O O . SER A 1 92 ? -4.857 -3.718 2.858 1.00 88.94 92 SER A O 1
ATOM 696 N N . ILE A 1 93 ? -3.411 -5.435 2.859 1.00 87.50 93 ILE A N 1
ATOM 697 C CA . ILE A 1 93 ? -3.981 -6.126 4.021 1.00 87.50 93 ILE A CA 1
ATOM 698 C C . ILE A 1 93 ? -3.831 -5.271 5.283 1.00 87.50 93 ILE A C 1
ATOM 700 O O . ILE A 1 93 ? -4.803 -5.062 6.013 1.00 87.50 93 ILE A O 1
ATOM 704 N N . ALA A 1 94 ? -2.639 -4.718 5.521 1.00 85.56 94 ALA A N 1
ATOM 705 C CA . ALA A 1 94 ? -2.377 -3.864 6.673 1.00 85.56 94 ALA A CA 1
ATOM 706 C C . ALA A 1 94 ? -3.269 -2.614 6.668 1.00 85.56 94 ALA A C 1
ATOM 708 O O . ALA A 1 94 ? -3.840 -2.268 7.702 1.00 85.56 94 ALA A O 1
ATOM 709 N N . ALA A 1 95 ? -3.457 -1.967 5.513 1.00 86.56 95 ALA A N 1
ATOM 710 C CA . ALA A 1 95 ? -4.337 -0.810 5.394 1.00 86.56 95 ALA A CA 1
ATOM 711 C C . ALA A 1 95 ? -5.790 -1.150 5.766 1.00 86.56 95 ALA A C 1
ATOM 713 O O . ALA A 1 95 ? -6.460 -0.335 6.398 1.00 86.56 95 ALA A O 1
ATOM 714 N N . VAL A 1 96 ? -6.281 -2.349 5.436 1.00 83.88 96 VAL A N 1
ATOM 715 C CA . VAL A 1 96 ? -7.624 -2.808 5.833 1.00 83.88 96 VAL A CA 1
ATOM 716 C C . VAL A 1 96 ? -7.694 -3.085 7.336 1.00 83.88 96 VAL A C 1
ATOM 718 O O . VAL A 1 96 ? -8.552 -2.527 8.021 1.00 83.88 96 VAL A O 1
ATOM 721 N N . PHE A 1 97 ? -6.782 -3.904 7.864 1.00 82.94 97 PHE A N 1
ATOM 722 C CA . PHE A 1 97 ? -6.816 -4.343 9.261 1.00 82.94 97 PHE A CA 1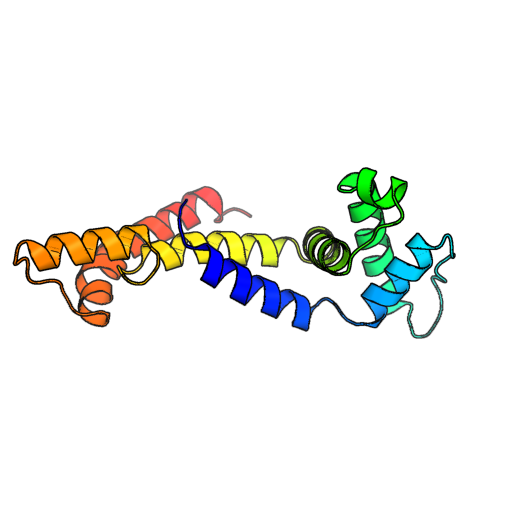
ATOM 723 C C . PHE A 1 97 ? -6.590 -3.191 10.241 1.00 82.94 97 PHE A C 1
ATOM 725 O O . PHE A 1 97 ? -7.374 -3.013 11.173 1.00 82.94 97 PHE A O 1
ATOM 732 N N . PHE A 1 98 ? -5.579 -2.350 10.015 1.00 80.44 98 PHE A N 1
ATOM 733 C CA . PHE A 1 98 ? -5.288 -1.238 10.921 1.00 80.44 98 PHE A CA 1
ATOM 734 C C . PHE A 1 98 ? -6.284 -0.081 10.801 1.00 80.44 98 PHE A C 1
ATOM 736 O O . PHE A 1 98 ? -6.535 0.595 11.800 1.00 80.44 98 PHE A O 1
ATOM 743 N N . GLY A 1 99 ? -6.918 0.108 9.638 1.00 81.75 99 GLY A N 1
ATOM 744 C CA . GLY A 1 99 ? -8.003 1.083 9.488 1.00 81.75 99 GLY A CA 1
ATOM 745 C C . GLY A 1 99 ? -9.226 0.751 10.354 1.00 81.75 99 GLY A C 1
ATOM 746 O O . GLY A 1 99 ? -9.887 1.648 10.874 1.00 81.75 99 GLY A O 1
ATOM 747 N N . ALA A 1 100 ? -9.494 -0.539 10.584 1.00 79.94 100 ALA A N 1
ATOM 748 C CA . ALA A 1 100 ? -10.588 -0.999 11.442 1.00 79.94 100 ALA A CA 1
ATOM 749 C C . ALA A 1 100 ? -10.262 -0.948 12.948 1.00 79.94 100 ALA A C 1
ATOM 751 O O . ALA A 1 100 ? -11.168 -0.992 13.781 1.00 79.94 100 ALA A O 1
ATOM 752 N N . SER A 1 101 ? -8.982 -0.835 13.318 1.00 85.38 101 SER A N 1
ATOM 753 C CA . SER A 1 101 ? -8.538 -0.982 14.707 1.00 85.38 101 SER A CA 1
ATOM 754 C C . SER A 1 101 ? -8.952 0.161 15.625 1.00 85.38 101 SER A C 1
ATOM 756 O O . SER A 1 101 ? -8.992 -0.044 16.832 1.00 85.38 101 SER A O 1
ATOM 758 N N . THR A 1 102 ? -9.242 1.363 15.124 1.00 86.19 102 THR A N 1
ATOM 759 C CA . THR A 1 102 ? -9.686 2.482 15.975 1.00 86.19 102 THR A CA 1
ATOM 760 C C . THR A 1 102 ? -10.665 3.395 15.249 1.00 86.19 102 THR A C 1
ATOM 762 O O . THR A 1 102 ? -10.746 3.399 14.021 1.00 86.19 102 THR A O 1
ATOM 765 N N . TYR A 1 103 ? -11.358 4.247 16.008 1.00 85.94 103 TYR A N 1
ATOM 766 C CA . TYR A 1 103 ? -12.210 5.293 15.441 1.00 85.94 103 TYR A CA 1
ATOM 767 C C . TYR A 1 103 ? -11.447 6.391 14.683 1.00 85.94 103 TYR A C 1
ATOM 769 O O . TYR A 1 103 ? -12.068 7.193 14.001 1.00 85.94 103 TYR A O 1
ATOM 777 N N . ILE A 1 104 ? -10.120 6.469 14.831 1.00 83.19 104 ILE A N 1
ATOM 778 C CA . ILE A 1 104 ? -9.257 7.384 14.060 1.00 83.19 104 ILE A CA 1
ATOM 779 C C . ILE A 1 104 ? -8.797 6.704 12.762 1.00 83.19 104 ILE A C 1
ATOM 781 O O . ILE A 1 104 ? -8.335 7.370 11.846 1.00 83.19 104 ILE A O 1
ATOM 785 N N . GLY A 1 105 ? -8.921 5.376 12.674 1.00 78.69 105 GLY A N 1
ATOM 786 C CA . GLY A 1 105 ? -8.330 4.583 11.601 1.00 78.69 105 GLY A CA 1
ATOM 787 C C . GLY A 1 105 ? -8.907 4.861 10.214 1.00 78.69 105 GLY A C 1
ATOM 788 O O . GLY A 1 105 ? -8.195 4.658 9.236 1.00 78.69 105 GLY A O 1
ATOM 789 N N . ASN A 1 106 ? -10.155 5.336 10.121 1.00 85.00 106 ASN A N 1
ATOM 790 C CA . ASN A 1 106 ? -10.748 5.795 8.867 1.00 85.00 106 ASN A CA 1
ATOM 791 C C . ASN A 1 106 ? -11.906 6.784 9.074 1.00 85.00 106 ASN A C 1
ATOM 793 O O . ASN A 1 106 ? -12.487 6.888 10.159 1.00 85.00 106 ASN A O 1
ATOM 797 N N . GLY A 1 107 ? -12.256 7.491 7.996 1.00 84.88 107 GLY A N 1
ATOM 798 C CA . GLY A 1 107 ? -13.342 8.473 7.960 1.00 84.88 107 GLY A CA 1
ATOM 799 C C . GLY A 1 107 ? -14.695 7.948 8.470 1.00 84.88 107 GLY A C 1
ATOM 800 O O . GLY A 1 107 ? -15.290 8.596 9.333 1.00 84.88 107 GLY A O 1
ATOM 801 N N . PRO A 1 108 ? -15.188 6.777 8.015 1.00 88.12 108 PRO A N 1
ATOM 802 C CA . PRO A 1 108 ? -16.438 6.204 8.518 1.00 88.12 108 PRO A CA 1
ATOM 803 C C . PRO A 1 108 ? -16.451 5.958 10.035 1.00 88.12 108 PRO A C 1
ATOM 805 O O . PRO A 1 108 ? -17.406 6.349 10.704 1.00 88.12 108 PRO A O 1
ATOM 808 N N . ASN A 1 109 ? -15.393 5.380 10.613 1.00 89.12 109 ASN A N 1
ATOM 809 C CA . ASN A 1 109 ? -15.338 5.145 12.057 1.00 89.12 109 ASN A CA 1
ATOM 810 C C . ASN A 1 109 ? -15.278 6.467 12.843 1.00 89.12 109 ASN A C 1
ATOM 812 O O . ASN A 1 109 ? -15.878 6.586 13.916 1.00 89.12 109 ASN A O 1
ATOM 816 N N . PHE A 1 110 ? -14.588 7.475 12.298 1.00 89.25 110 PHE A N 1
ATOM 817 C CA . PHE A 1 110 ? -14.527 8.810 12.889 1.00 89.25 110 PHE A CA 1
ATOM 818 C C . PHE A 1 110 ? -15.901 9.492 12.886 1.00 89.25 110 PHE A C 1
ATOM 820 O O . PHE A 1 110 ? -16.286 10.108 13.880 1.00 89.25 110 PHE A O 1
ATOM 827 N N . MET A 1 111 ? -16.670 9.313 11.808 1.00 91.25 111 MET A N 1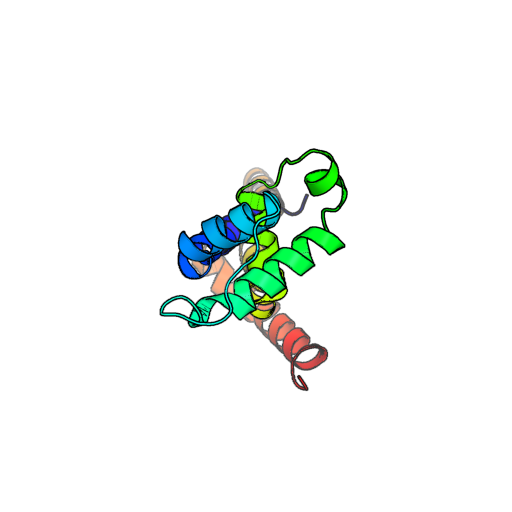
ATOM 828 C CA . MET A 1 111 ? -18.048 9.794 11.692 1.00 91.25 111 MET A CA 1
ATOM 829 C C . MET A 1 111 ? -18.981 9.114 12.703 1.00 91.25 111 MET A C 1
ATOM 831 O O . MET A 1 111 ? -19.758 9.788 13.373 1.00 91.25 111 MET A O 1
ATOM 835 N N . VAL A 1 112 ? -18.877 7.794 12.884 1.00 91.00 112 VAL A N 1
ATOM 836 C CA . VAL A 1 112 ? -19.665 7.085 13.908 1.00 91.00 112 VAL A CA 1
ATOM 837 C C . VAL A 1 112 ? -19.335 7.608 15.310 1.00 91.00 112 VAL A C 1
ATOM 839 O O . VAL A 1 112 ? -20.237 7.834 16.118 1.00 91.00 112 VAL A O 1
ATOM 842 N N . ARG A 1 113 ? -18.052 7.869 15.600 1.00 90.19 113 ARG A N 1
ATOM 843 C CA . ARG A 1 113 ? -17.644 8.470 16.876 1.00 90.19 113 ARG A CA 1
ATOM 844 C C . ARG A 1 113 ? -18.216 9.873 17.073 1.00 90.19 113 ARG A C 1
ATOM 846 O O . ARG A 1 113 ? -18.662 10.161 18.182 1.00 90.19 113 ARG A O 1
ATOM 853 N N . SER A 1 114 ? -18.177 10.742 16.063 1.00 91.94 114 SER A N 1
ATOM 854 C CA . SER A 1 114 ? -18.666 12.119 16.209 1.00 91.94 114 SER A CA 1
ATOM 855 C C . SER A 1 114 ? -20.169 12.152 16.485 1.00 91.94 114 SER A C 1
ATOM 857 O O . SER A 1 114 ? -20.599 12.884 17.375 1.00 91.94 114 SER A O 1
ATOM 859 N N . ILE A 1 115 ? -20.943 11.285 15.825 1.00 94.25 115 ILE A N 1
ATOM 860 C CA . ILE A 1 115 ? -22.367 11.092 16.115 1.00 94.25 115 ILE A CA 1
ATOM 861 C C . ILE A 1 115 ? -22.535 10.611 17.561 1.00 94.25 115 ILE A C 1
ATOM 863 O O . ILE A 1 115 ? -23.206 11.272 18.344 1.00 94.25 115 ILE A O 1
ATOM 867 N N . ALA A 1 116 ? -21.872 9.531 17.984 1.00 94.31 116 ALA A N 1
ATOM 868 C CA . ALA A 1 116 ? -21.999 9.031 19.358 1.00 94.31 116 ALA A CA 1
ATOM 869 C C . ALA A 1 116 ? -21.702 10.114 20.421 1.00 94.31 116 ALA A C 1
ATOM 871 O O . ALA A 1 116 ? -22.424 10.231 21.412 1.00 94.31 116 ALA A O 1
ATOM 872 N N . GLN A 1 117 ? -20.689 10.955 20.189 1.00 93.44 117 GLN A N 1
ATOM 873 C CA . GLN A 1 117 ? -20.362 12.079 21.069 1.00 93.44 117 GLN A CA 1
ATOM 874 C C . GLN A 1 117 ? -21.444 13.168 21.083 1.00 93.44 117 GLN A C 1
ATOM 876 O O . GLN A 1 117 ? -21.758 13.678 22.157 1.00 93.44 117 GLN A O 1
ATOM 881 N N . GLN A 1 118 ? -22.039 13.504 19.932 1.00 95.31 118 GLN A N 1
ATOM 882 C CA . GLN A 1 118 ? -23.155 14.459 19.848 1.00 95.31 118 GLN A CA 1
ATOM 883 C C . GLN A 1 118 ? -24.381 13.991 20.642 1.00 95.31 118 GLN A C 1
ATOM 885 O O . GLN A 1 118 ? -25.067 14.806 21.250 1.00 95.31 118 GLN A O 1
ATOM 890 N N . TRP A 1 119 ? -24.620 12.680 20.695 1.00 95.94 119 TRP A N 1
ATOM 891 C CA . TRP A 1 119 ? -25.701 12.068 21.474 1.00 95.94 119 TRP A CA 1
ATOM 892 C C . TRP A 1 119 ? -25.353 11.859 22.962 1.00 95.94 119 TRP A C 1
ATOM 894 O O . TRP A 1 119 ? -26.095 11.201 23.688 1.00 95.94 119 TRP A O 1
ATOM 904 N N . GLY A 1 120 ? -24.228 12.400 23.443 1.00 93.62 120 GLY A N 1
ATOM 905 C CA . GLY A 1 120 ? -23.824 12.324 24.851 1.00 93.62 120 GLY A CA 1
ATOM 906 C C . GLY A 1 120 ? -23.225 10.980 25.283 1.00 93.62 120 GLY A C 1
ATOM 907 O O . GLY A 1 120 ? -23.009 10.760 26.478 1.00 93.62 120 GLY A O 1
ATOM 908 N N . VAL A 1 121 ? -22.916 10.075 24.346 1.00 92.75 121 VAL A N 1
ATOM 909 C CA . VAL A 1 121 ? -22.274 8.791 24.659 1.00 92.75 121 VAL A CA 1
ATOM 910 C C . VAL A 1 121 ? -20.807 9.024 25.021 1.00 92.75 121 VAL A C 1
ATOM 912 O O . VAL A 1 121 ? -20.026 9.587 24.248 1.00 92.75 121 VAL A O 1
ATOM 915 N N . ARG A 1 122 ? -20.396 8.554 26.206 1.00 89.25 122 ARG A N 1
ATOM 916 C CA . ARG A 1 122 ? -18.994 8.611 26.646 1.00 89.25 122 ARG A CA 1
ATOM 917 C C . ARG A 1 122 ? -18.142 7.643 25.827 1.00 89.25 122 ARG A C 1
ATOM 919 O O . ARG A 1 122 ? -18.103 6.446 26.103 1.00 89.25 122 ARG A O 1
ATOM 926 N N . MET A 1 123 ? -17.435 8.181 24.841 1.00 89.81 123 MET A N 1
ATOM 927 C CA . MET A 1 123 ? -16.506 7.413 24.017 1.00 89.81 123 MET A CA 1
ATOM 928 C C . MET A 1 123 ? -15.179 7.163 24.753 1.00 89.81 123 MET A C 1
ATOM 930 O O . MET A 1 123 ? -14.648 8.088 25.373 1.00 89.81 123 MET A O 1
ATOM 934 N N . PRO A 1 124 ? -14.607 5.946 24.678 1.00 89.38 124 PRO A N 1
ATOM 935 C CA . PRO A 1 124 ? -13.284 5.670 25.229 1.00 89.38 124 PRO A CA 1
ATOM 936 C C . PRO A 1 124 ? -12.210 6.511 24.520 1.00 89.38 124 PRO A C 1
ATOM 938 O O . PRO A 1 124 ? -12.331 6.829 23.335 1.00 89.38 124 PRO A O 1
ATOM 941 N N . GLY A 1 125 ? -11.133 6.844 25.237 1.00 89.56 125 GLY A N 1
ATOM 942 C CA . GLY A 1 125 ? -9.929 7.412 24.622 1.00 89.56 125 GLY A CA 1
ATOM 943 C C . GLY A 1 125 ? -9.233 6.408 23.695 1.00 89.56 125 GLY A C 1
ATOM 944 O O . GLY A 1 125 ? -9.565 5.225 23.700 1.00 89.56 125 GLY A O 1
ATOM 945 N N . PHE A 1 126 ? -8.232 6.856 22.934 1.00 88.50 126 PHE A N 1
ATOM 946 C CA . PHE A 1 126 ? -7.559 6.044 21.907 1.00 88.50 126 PHE A CA 1
ATOM 947 C C . PHE A 1 126 ? -7.036 4.700 22.439 1.00 88.50 126 PHE A C 1
ATOM 949 O O . PHE A 1 126 ? -7.449 3.641 21.971 1.00 88.50 126 PHE A O 1
ATOM 956 N N . LEU A 1 127 ? -6.190 4.733 23.475 1.00 90.62 127 LEU A N 1
ATOM 957 C CA . LEU A 1 127 ? -5.664 3.511 24.094 1.00 90.62 127 LEU A CA 1
ATOM 958 C C . LEU A 1 127 ? -6.772 2.698 24.774 1.00 90.62 127 LEU A C 1
ATOM 960 O O . LEU A 1 127 ? -6.782 1.474 24.689 1.00 90.62 127 LEU A O 1
ATOM 964 N N . GLY A 1 128 ? -7.750 3.373 25.387 1.00 91.56 128 GLY A N 1
ATOM 965 C CA . GLY A 1 128 ? -8.914 2.714 25.977 1.00 91.56 128 GLY A CA 1
ATOM 966 C C . GLY A 1 128 ? -9.722 1.922 24.948 1.00 91.56 128 GLY A C 1
ATOM 967 O O . GLY A 1 128 ? -10.185 0.829 25.255 1.00 91.56 128 GLY A O 1
ATOM 968 N N . TYR A 1 129 ? -9.848 2.431 23.719 1.00 91.31 129 TYR A N 1
ATOM 969 C CA . TYR A 1 129 ? -10.508 1.729 22.623 1.00 91.31 129 TYR A CA 1
ATOM 970 C C . TYR A 1 129 ? -9.725 0.473 22.219 1.00 91.31 129 TYR A C 1
ATOM 972 O O . TYR A 1 129 ? -10.308 -0.603 22.097 1.00 91.31 129 TYR A O 1
ATOM 980 N N . ILE A 1 130 ? -8.399 0.595 22.096 1.00 91.62 130 ILE A N 1
ATOM 981 C CA . ILE A 1 130 ? -7.517 -0.519 21.727 1.00 91.62 130 ILE A CA 1
ATOM 982 C C . ILE A 1 130 ? -7.608 -1.660 22.739 1.00 91.62 130 ILE A C 1
ATOM 984 O O . ILE A 1 130 ? -7.881 -2.796 22.359 1.00 91.62 130 ILE A O 1
ATOM 988 N N . PHE A 1 131 ? -7.412 -1.374 24.026 1.00 93.19 131 PHE A N 1
ATOM 989 C CA . PHE A 1 131 ? -7.379 -2.421 25.048 1.00 93.19 131 PHE A CA 1
ATOM 990 C C . PHE A 1 131 ? -8.758 -3.016 25.343 1.00 93.19 131 PHE A C 1
ATOM 992 O O . PHE A 1 131 ? -8.854 -4.206 25.630 1.00 93.19 131 PHE A O 1
ATOM 999 N N . ARG A 1 132 ? -9.829 -2.216 25.268 1.00 90.69 132 ARG A N 1
ATOM 1000 C CA . ARG A 1 132 ? -11.184 -2.671 25.614 1.00 90.69 132 ARG A CA 1
ATOM 1001 C C . ARG A 1 132 ? -11.928 -3.320 24.450 1.00 90.69 132 ARG A C 1
ATOM 1003 O O . ARG A 1 132 ? -12.790 -4.157 24.700 1.00 90.69 132 ARG A O 1
ATOM 1010 N N . PHE A 1 133 ? -11.626 -2.929 23.212 1.00 90.19 133 PHE A N 1
ATOM 1011 C CA . PHE A 1 133 ? -12.371 -3.380 22.037 1.00 90.19 133 PHE A CA 1
ATOM 1012 C C . PHE A 1 133 ? -11.468 -4.002 20.970 1.00 90.19 133 PHE A C 1
ATOM 1014 O O . PHE A 1 133 ? -11.693 -5.138 20.560 1.00 90.19 133 PHE A O 1
ATOM 1021 N N . SER A 1 134 ? -10.412 -3.319 20.536 1.00 90.56 134 SER A N 1
ATOM 1022 C CA . SER A 1 134 ? -9.620 -3.814 19.403 1.00 90.56 134 SER A CA 1
ATOM 1023 C C . SER A 1 134 ? -8.890 -5.116 19.725 1.00 90.56 134 SER A C 1
ATOM 1025 O O . SER A 1 134 ? -9.007 -6.084 18.983 1.00 90.56 134 SER A O 1
ATOM 1027 N N . LEU A 1 135 ? -8.186 -5.191 20.853 1.00 90.88 135 LEU A N 1
ATOM 1028 C CA . LEU A 1 135 ? -7.479 -6.412 21.234 1.00 90.88 135 LEU A CA 1
ATOM 1029 C C . LEU A 1 135 ? -8.433 -7.585 21.519 1.00 90.88 135 LEU A C 1
ATOM 1031 O O . LEU A 1 135 ? -8.218 -8.643 20.939 1.00 90.88 135 LEU A O 1
ATOM 1035 N N . PRO A 1 136 ? -9.504 -7.451 22.324 1.00 93.50 136 PRO A N 1
ATOM 1036 C CA . PRO A 1 136 ? -10.358 -8.598 22.632 1.00 93.50 136 PRO A CA 1
ATOM 1037 C C . PRO A 1 136 ? -11.196 -9.098 21.449 1.00 93.50 136 PRO A C 1
ATOM 1039 O O . PRO A 1 136 ? -11.491 -10.287 21.397 1.00 93.50 136 PRO A O 1
ATOM 1042 N N . PHE A 1 137 ? -11.586 -8.222 20.511 1.00 90.94 137 PHE A N 1
ATOM 1043 C CA . PHE A 1 137 ? -12.493 -8.589 19.414 1.00 90.94 137 PHE A CA 1
ATOM 1044 C C . PHE A 1 137 ? -11.809 -8.679 18.044 1.00 90.94 137 PHE A C 1
ATOM 1046 O O . PHE A 1 137 ? -12.052 -9.641 17.316 1.00 90.94 137 PHE A O 1
ATOM 1053 N N . LEU A 1 138 ? -10.949 -7.720 17.673 1.00 89.94 138 LEU A N 1
ATOM 1054 C CA . LEU A 1 138 ? -10.259 -7.772 16.376 1.00 89.94 138 LEU A CA 1
ATOM 1055 C C . LEU A 1 138 ? -9.093 -8.761 16.376 1.00 89.94 138 LEU A C 1
ATOM 1057 O O . LEU A 1 138 ? -8.879 -9.406 15.355 1.00 89.94 138 LEU A O 1
ATOM 1061 N N . LEU A 1 139 ? -8.353 -8.925 17.480 1.00 89.75 139 LEU A N 1
ATOM 1062 C CA . LEU A 1 139 ? -7.212 -9.850 17.495 1.00 89.75 139 LEU A CA 1
ATOM 1063 C C . LEU A 1 139 ? -7.634 -11.305 17.209 1.00 89.75 139 LEU A C 1
ATOM 1065 O O . LEU A 1 139 ? -7.031 -11.906 16.320 1.00 89.75 139 LEU A O 1
ATOM 1069 N N . PRO A 1 140 ? -8.676 -11.882 17.853 1.00 92.50 140 PRO A N 1
ATOM 1070 C CA . PRO A 1 140 ? -9.124 -13.236 17.520 1.00 92.50 140 PRO A CA 1
ATOM 1071 C C . PRO A 1 140 ? -9.615 -13.358 16.077 1.00 92.50 140 PRO A C 1
ATOM 1073 O O . PRO A 1 140 ? -9.349 -14.363 15.421 1.00 92.50 140 PRO A O 1
ATOM 1076 N N . LEU A 1 141 ? -10.284 -12.323 15.559 1.00 91.00 141 LEU A N 1
ATOM 1077 C CA . LEU A 1 141 ? -10.724 -12.284 14.167 1.00 91.00 141 LEU A CA 1
ATOM 1078 C C . LEU A 1 141 ? -9.530 -12.292 13.203 1.00 91.00 141 LEU A C 1
ATOM 1080 O O . LEU A 1 141 ? -9.524 -13.063 12.250 1.00 91.00 141 LEU A O 1
ATOM 1084 N N . PHE A 1 142 ? -8.502 -11.479 13.454 1.00 89.19 142 PHE A N 1
ATOM 1085 C CA . PHE A 1 142 ? -7.292 -11.460 12.631 1.00 89.19 142 PHE A CA 1
ATOM 1086 C C . PHE A 1 142 ? -6.531 -12.781 12.695 1.00 89.19 142 PHE A C 1
ATOM 1088 O O . PHE A 1 142 ? -6.061 -13.250 11.661 1.00 89.19 142 PHE A O 1
ATOM 1095 N N . LEU A 1 143 ? -6.467 -13.421 13.865 1.00 91.25 143 LEU A N 1
ATOM 1096 C CA . LEU A 1 143 ? -5.896 -14.762 14.000 1.00 91.25 143 LEU A CA 1
ATOM 1097 C C . LEU A 1 143 ? -6.695 -15.801 13.204 1.00 91.25 143 LEU A C 1
ATOM 1099 O O . LEU A 1 143 ? -6.093 -16.641 12.542 1.00 91.25 143 LEU A O 1
ATOM 1103 N N . ALA A 1 144 ? -8.029 -15.722 13.206 1.00 92.81 144 ALA A N 1
ATOM 1104 C CA . ALA A 1 144 ? -8.878 -16.601 12.405 1.00 92.81 144 ALA A CA 1
ATOM 1105 C C . ALA A 1 144 ? -8.675 -16.383 10.896 1.00 92.81 144 ALA A C 1
ATOM 1107 O O . ALA A 1 144 ? -8.517 -17.348 10.153 1.00 92.81 144 ALA A O 1
ATOM 1108 N N . VAL A 1 145 ? -8.620 -15.127 10.439 1.00 89.31 145 VAL A N 1
ATOM 1109 C CA . VAL A 1 145 ? -8.341 -14.791 9.032 1.00 89.31 145 VAL A CA 1
ATOM 1110 C C . VAL A 1 145 ? -6.958 -15.292 8.620 1.00 89.31 145 VAL A C 1
ATOM 1112 O O . VAL A 1 145 ? -6.825 -15.936 7.583 1.00 89.31 145 VAL A O 1
ATOM 1115 N N . TRP A 1 146 ? -5.935 -15.060 9.445 1.00 88.50 146 TRP A N 1
ATOM 1116 C CA . TRP A 1 146 ? -4.595 -15.587 9.202 1.00 88.50 146 TRP A CA 1
ATOM 1117 C C . TRP A 1 146 ? -4.596 -17.117 9.102 1.00 88.50 146 TRP A C 1
ATOM 1119 O O . TRP A 1 146 ? -4.057 -17.676 8.149 1.00 88.50 146 TRP A O 1
ATOM 1129 N N . TRP A 1 147 ? -5.272 -17.796 10.030 1.00 92.12 147 TRP A N 1
ATOM 1130 C CA . TRP A 1 147 ? -5.350 -19.254 10.045 1.00 92.12 147 TRP A CA 1
ATOM 1131 C C . TRP A 1 147 ? -6.038 -19.830 8.801 1.00 92.12 147 TRP A C 1
ATOM 1133 O O . TRP A 1 147 ? -5.594 -20.847 8.271 1.00 92.12 147 TRP A O 1
ATOM 1143 N N . ILE A 1 148 ? -7.122 -19.202 8.336 1.00 90.31 148 ILE A N 1
ATOM 1144 C CA . ILE A 1 148 ? -7.915 -19.691 7.200 1.00 90.31 148 ILE A CA 1
ATOM 1145 C C . ILE A 1 148 ? -7.214 -19.422 5.865 1.00 90.31 148 ILE A C 1
ATOM 1147 O O . ILE A 1 148 ? -7.231 -20.288 4.995 1.00 90.31 148 ILE A O 1
ATOM 1151 N N . PHE A 1 149 ? -6.614 -18.241 5.696 1.00 85.12 149 PHE A N 1
ATOM 1152 C CA . PHE A 1 149 ? -6.131 -17.788 4.388 1.00 85.12 149 PHE A CA 1
ATOM 1153 C C . PHE A 1 149 ? -4.612 -17.856 4.206 1.00 85.12 149 PHE A C 1
ATOM 1155 O O . PHE A 1 149 ? -4.163 -17.902 3.069 1.00 85.12 149 PHE A O 1
ATOM 1162 N N . PHE A 1 150 ? -3.820 -17.856 5.283 1.00 80.94 150 PHE A N 1
ATOM 1163 C CA . PHE A 1 150 ? -2.364 -17.674 5.197 1.00 80.94 150 PHE A CA 1
ATOM 1164 C C . PHE A 1 150 ? -1.536 -18.775 5.870 1.00 80.94 150 PHE A C 1
ATOM 1166 O O . PHE A 1 150 ? -0.317 -18.741 5.766 1.00 80.94 150 PHE A O 1
ATOM 1173 N N . ARG A 1 151 ? -2.137 -19.750 6.571 1.00 83.56 151 ARG A N 1
ATOM 1174 C CA . ARG A 1 151 ? -1.346 -20.756 7.316 1.00 83.56 151 ARG A CA 1
ATOM 1175 C C . ARG A 1 151 ? -0.580 -21.746 6.425 1.00 83.56 151 ARG A C 1
ATOM 1177 O O . ARG A 1 151 ? 0.313 -22.424 6.922 1.00 83.56 151 ARG A O 1
ATOM 1184 N N . THR A 1 152 ? -1.035 -21.939 5.189 1.00 73.56 152 THR A N 1
ATOM 1185 C CA . THR A 1 152 ? -0.596 -23.019 4.281 1.00 73.56 152 THR A CA 1
ATOM 1186 C C . THR A 1 152 ? 0.179 -22.530 3.062 1.00 73.56 152 THR A C 1
ATOM 1188 O O . THR A 1 152 ? 0.585 -23.361 2.255 1.00 73.56 152 THR A O 1
ATOM 1191 N N . GLU A 1 153 ? 0.375 -21.219 2.945 1.00 57.22 153 GLU A N 1
ATOM 1192 C CA . GLU A 1 153 ? 1.277 -20.593 1.969 1.00 57.22 153 GLU A CA 1
ATOM 1193 C C . GLU A 1 153 ? 2.687 -20.479 2.567 1.00 57.22 153 GLU A C 1
ATOM 1195 O O . GLU A 1 153 ? 3.668 -20.692 1.822 1.00 57.22 153 GLU A O 1
#

Foldseek 3Di:
DWFLVVQLVVLLVVQLVVQVDPLLVVLLLCVLVVHDDDCDDPCVVCVVLSVQLNVLCVVPPVVCSVVSNCDPVSSSVSSCVRPPVVSNVVSVVCSVLQLPQFLVSTDVSVVVVVVCVVVVHDDDDGVRSNVVPRCVPVVVVVVVVCVVPPPPD